Protein AF-A0A532UQ87-F1 (afdb_monomer_lite)

Foldseek 3Di:
DPDDADPVNQVVFDFPDWDDDDQKIWTWTDDVQFIKIKIKGWDQDPVVRDIDIDIDIDTDGDPPPPPPDPPPDDDDDDDPDDPDDDDDDD

Structure (mmCIF, N/CA/C/O backbone):
data_AF-A0A532UQ87-F1
#
_entry.id   AF-A0A532UQ87-F1
#
loop_
_atom_site.group_PDB
_atom_site.id
_atom_site.type_symbol
_atom_site.label_atom_id
_atom_site.label_alt_id
_atom_site.label_comp_id
_atom_site.label_asym_id
_atom_site.label_entity_id
_atom_site.label_seq_id
_atom_site.pdbx_PDB_ins_code
_atom_site.Cartn_x
_atom_site.Cartn_y
_atom_site.Cartn_z
_atom_site.occupancy
_atom_site.B_iso_or_equiv
_atom_site.auth_seq_id
_atom_site.auth_comp_id
_atom_site.auth_asym_id
_atom_site.auth_atom_id
_atom_site.pdbx_PDB_model_num
ATOM 1 N N . MET A 1 1 ? -17.198 3.959 19.876 1.00 46.41 1 MET A N 1
ATOM 2 C CA . MET A 1 1 ? -16.128 4.974 19.889 1.00 46.41 1 MET A CA 1
ATOM 3 C C . MET A 1 1 ? -15.238 4.664 18.701 1.00 46.41 1 MET A C 1
ATOM 5 O O . MET A 1 1 ? -14.861 3.506 18.569 1.00 46.41 1 MET A O 1
ATOM 9 N N . ALA A 1 2 ? -15.025 5.609 17.786 1.00 55.12 2 ALA A N 1
ATOM 10 C CA . ALA A 1 2 ? -14.036 5.427 16.727 1.00 55.12 2 ALA A CA 1
ATOM 11 C C . ALA A 1 2 ? -12.661 5.630 17.369 1.00 55.12 2 ALA A C 1
ATOM 13 O O . ALA A 1 2 ? -12.441 6.662 17.996 1.00 55.12 2 ALA A O 1
ATOM 14 N N . THR A 1 3 ? -11.794 4.625 17.308 1.00 65.50 3 THR A N 1
ATOM 15 C CA . THR A 1 3 ? -10.419 4.762 17.791 1.00 65.50 3 THR A CA 1
ATOM 16 C C . THR A 1 3 ? -9.663 5.588 16.761 1.00 65.50 3 THR A C 1
ATOM 18 O O . THR A 1 3 ? -9.435 5.114 15.649 1.00 65.50 3 THR A O 1
ATOM 21 N N . GLU A 1 4 ? -9.351 6.836 17.093 1.00 77.81 4 GLU A N 1
ATOM 22 C CA . GLU A 1 4 ? -8.476 7.667 16.269 1.00 77.81 4 GLU A CA 1
ATOM 23 C C . GLU A 1 4 ? -7.047 7.125 16.377 1.00 77.81 4 GLU A C 1
ATOM 25 O O . GLU A 1 4 ? -6.577 6.839 17.476 1.00 77.81 4 GLU A O 1
ATOM 30 N N . ILE A 1 5 ? -6.391 6.931 15.233 1.00 82.62 5 ILE A N 1
ATOM 31 C CA . ILE A 1 5 ? -4.996 6.487 15.146 1.00 82.62 5 ILE A CA 1
ATOM 32 C C . ILE A 1 5 ? -4.171 7.726 14.816 1.00 82.62 5 ILE A C 1
ATOM 34 O O . ILE A 1 5 ? -4.495 8.445 13.867 1.00 82.62 5 ILE A O 1
ATOM 38 N N . THR A 1 6 ? -3.122 7.987 15.587 1.00 87.31 6 THR A N 1
ATOM 39 C CA . THR A 1 6 ? -2.203 9.093 15.304 1.00 87.31 6 THR A CA 1
ATOM 40 C C . THR A 1 6 ? -1.307 8.777 14.106 1.00 87.31 6 THR A C 1
ATOM 42 O O . THR A 1 6 ? -1.078 7.620 13.757 1.00 87.31 6 THR A O 1
ATOM 45 N N . GLU A 1 7 ? -0.751 9.810 13.470 1.00 84.44 7 GLU A N 1
ATOM 46 C CA . GLU A 1 7 ? 0.203 9.622 12.367 1.00 84.44 7 GLU A CA 1
ATOM 47 C C . GLU A 1 7 ? 1.434 8.815 12.800 1.00 84.44 7 GLU A C 1
ATOM 49 O O . GLU A 1 7 ? 1.939 8.000 12.033 1.00 84.44 7 GLU A O 1
ATOM 54 N N . GLN A 1 8 ? 1.898 9.012 14.037 1.00 86.06 8 GLN A N 1
ATOM 55 C CA . GLN A 1 8 ? 3.039 8.280 14.577 1.00 86.06 8 GLN A CA 1
ATOM 56 C C . GLN A 1 8 ? 2.714 6.799 14.770 1.00 86.06 8 GLN A C 1
ATOM 58 O O . GLN A 1 8 ? 3.463 5.955 14.285 1.00 86.06 8 GLN A O 1
ATOM 63 N N . GLU A 1 9 ? 1.574 6.483 15.390 1.00 86.81 9 GLU A N 1
ATOM 64 C CA . GLU A 1 9 ? 1.127 5.094 15.531 1.00 86.81 9 GLU A CA 1
ATOM 65 C C . GLU A 1 9 ? 0.994 4.431 14.165 1.00 86.81 9 GLU A C 1
ATOM 67 O O . GLU A 1 9 ? 1.462 3.312 13.985 1.00 86.81 9 GLU A O 1
ATOM 72 N N . LEU A 1 10 ? 0.429 5.142 13.182 1.00 84.62 10 LEU A N 1
ATOM 73 C CA . LEU A 1 10 ? 0.290 4.658 11.815 1.00 84.62 10 LEU A CA 1
ATOM 74 C C . LEU A 1 10 ? 1.644 4.334 11.167 1.00 84.62 10 LEU A C 1
ATOM 76 O O . LEU A 1 10 ? 1.751 3.337 10.462 1.00 84.62 10 LEU A O 1
ATOM 80 N N . LEU A 1 11 ? 2.684 5.135 11.400 1.00 84.81 11 LEU A N 1
ATOM 81 C CA . LEU A 1 11 ? 4.034 4.873 10.884 1.00 84.81 11 LEU A CA 1
ATOM 82 C C . LEU A 1 11 ? 4.709 3.672 11.559 1.00 84.81 11 LEU A C 1
ATOM 84 O O . LEU A 1 11 ? 5.521 2.998 10.927 1.00 84.81 11 LEU A O 1
ATOM 88 N N . GLU A 1 12 ? 4.374 3.401 12.818 1.00 87.75 12 GLU A N 1
ATOM 89 C CA . GLU A 1 12 ? 4.892 2.265 13.588 1.00 87.75 12 GLU A CA 1
ATOM 90 C C . GLU A 1 12 ? 4.131 0.958 13.303 1.00 87.75 12 GLU A C 1
ATOM 92 O O . GLU A 1 12 ? 4.615 -0.127 13.636 1.00 87.75 12 GLU A O 1
ATOM 97 N N . MET A 1 13 ? 2.957 1.027 12.660 1.00 86.69 13 MET A N 1
ATOM 98 C CA . MET A 1 13 ? 2.180 -0.161 12.307 1.00 86.69 13 MET A CA 1
ATOM 99 C C . MET A 1 13 ? 2.875 -1.004 11.235 1.00 86.69 13 MET A C 1
ATOM 101 O O . MET A 1 13 ? 3.296 -0.504 10.190 1.00 86.69 13 MET A O 1
ATOM 105 N N . GLU A 1 14 ? 2.886 -2.320 11.452 1.00 87.06 14 GLU A N 1
ATOM 106 C CA . GLU A 1 14 ? 3.471 -3.288 10.527 1.00 87.06 14 GLU A CA 1
ATOM 107 C C . GLU A 1 14 ? 2.851 -3.193 9.121 1.00 87.06 14 GLU A C 1
ATOM 109 O O . GLU A 1 14 ? 1.627 -3.240 8.931 1.00 87.06 14 GLU A O 1
ATOM 114 N N . LEU A 1 15 ? 3.721 -3.094 8.114 1.00 88.62 15 LEU A N 1
ATOM 115 C CA . LEU A 1 15 ? 3.334 -3.268 6.721 1.00 88.62 15 LEU A CA 1
ATOM 116 C C . LEU A 1 15 ? 3.055 -4.745 6.470 1.00 88.62 15 LEU A C 1
ATOM 118 O O . LEU A 1 15 ? 3.944 -5.585 6.541 1.00 88.62 15 LEU A O 1
ATOM 122 N N . HIS A 1 16 ? 1.811 -5.049 6.128 1.00 90.94 16 HIS A N 1
ATOM 123 C CA . HIS A 1 16 ? 1.394 -6.413 5.842 1.00 90.94 16 HIS A CA 1
ATOM 124 C C . HIS A 1 16 ? 1.919 -6.906 4.494 1.00 90.94 16 HIS A C 1
ATOM 126 O O . HIS A 1 16 ? 2.255 -8.076 4.336 1.00 90.94 16 HIS A O 1
ATOM 132 N N . ALA A 1 17 ? 1.961 -6.013 3.507 1.00 89.81 17 ALA A N 1
ATOM 133 C CA . ALA A 1 17 ? 2.521 -6.313 2.204 1.00 89.81 17 ALA A CA 1
ATOM 134 C C . ALA A 1 17 ? 3.114 -5.055 1.580 1.00 89.81 17 ALA A C 1
ATOM 136 O O . ALA A 1 17 ? 2.569 -3.957 1.700 1.00 89.81 17 ALA A O 1
ATOM 137 N N . GLU A 1 18 ? 4.204 -5.242 0.853 1.00 92.56 18 GLU A N 1
ATOM 138 C CA . GLU A 1 18 ? 4.831 -4.217 0.041 1.00 92.56 18 GLU A CA 1
ATOM 139 C C . GLU A 1 18 ? 5.164 -4.825 -1.320 1.00 92.56 18 GLU A C 1
ATOM 141 O O . GLU A 1 18 ? 5.754 -5.900 -1.405 1.00 92.56 18 GLU A O 1
ATOM 146 N N . MET A 1 19 ? 4.750 -4.153 -2.390 1.00 91.62 19 MET A N 1
ATOM 147 C CA . MET A 1 19 ? 5.028 -4.568 -3.759 1.00 91.62 19 MET A CA 1
ATOM 148 C C . MET A 1 19 ? 5.494 -3.365 -4.564 1.00 91.62 19 MET A C 1
ATOM 150 O O . MET A 1 19 ? 4.826 -2.332 -4.598 1.00 91.62 19 MET A O 1
ATOM 154 N N . GLU A 1 20 ? 6.614 -3.511 -5.258 1.00 92.06 20 GLU A N 1
ATOM 155 C CA . GLU A 1 20 ? 7.139 -2.490 -6.155 1.00 92.06 20 GLU A CA 1
ATOM 156 C C . GLU A 1 20 ? 7.149 -3.007 -7.594 1.00 92.06 20 GLU A C 1
ATOM 158 O O . GLU A 1 20 ? 7.695 -4.065 -7.895 1.00 92.06 20 GLU A O 1
ATOM 163 N N . VAL A 1 21 ? 6.514 -2.256 -8.494 1.00 88.31 21 VAL A N 1
ATOM 164 C CA . VAL A 1 21 ? 6.474 -2.532 -9.932 1.00 88.31 21 VAL A CA 1
ATOM 165 C C . VAL A 1 21 ? 6.725 -1.227 -10.668 1.00 88.31 21 VAL A C 1
ATOM 167 O O . VAL A 1 21 ? 5.854 -0.365 -10.687 1.00 88.31 21 VAL A O 1
ATOM 170 N N . PHE A 1 22 ? 7.899 -1.097 -11.288 1.00 84.19 22 PHE A N 1
ATOM 171 C CA . PHE A 1 22 ? 8.304 0.022 -12.152 1.00 84.19 22 PHE A CA 1
ATOM 172 C C . PHE A 1 22 ? 7.820 1.407 -11.689 1.00 84.19 22 PHE A C 1
ATOM 174 O O . PHE A 1 22 ? 6.730 1.864 -12.046 1.00 84.19 22 PHE A O 1
ATOM 181 N N . ASN A 1 23 ? 8.647 2.098 -10.903 1.00 87.31 23 ASN A N 1
ATOM 182 C CA . ASN A 1 23 ? 8.350 3.417 -10.338 1.00 87.31 23 ASN A CA 1
ATOM 183 C C . ASN A 1 23 ? 7.025 3.503 -9.546 1.00 87.31 23 ASN A C 1
ATOM 185 O O . ASN A 1 23 ? 6.588 4.599 -9.195 1.00 87.31 23 ASN A O 1
ATOM 189 N N . ARG A 1 24 ? 6.348 2.385 -9.266 1.00 90.00 24 ARG A N 1
ATOM 190 C CA . ARG A 1 24 ? 5.123 2.331 -8.467 1.00 90.00 24 ARG A CA 1
ATOM 191 C C . ARG A 1 24 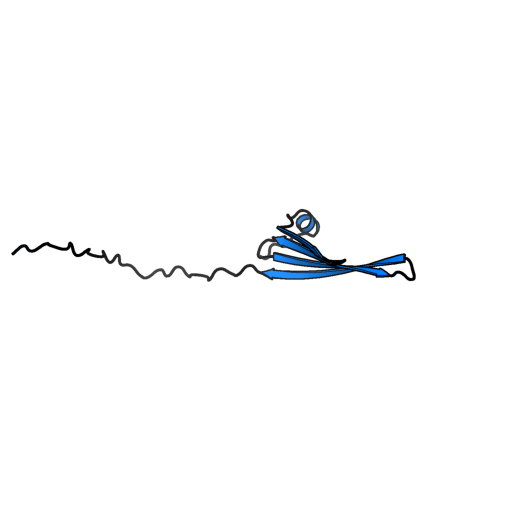? 5.352 1.399 -7.297 1.00 90.00 24 ARG A C 1
ATOM 193 O O . ARG A 1 24 ? 5.734 0.252 -7.489 1.00 90.00 24 ARG A O 1
ATOM 200 N N . LYS A 1 25 ? 5.053 1.885 -6.102 1.00 93.38 25 LYS A N 1
ATOM 201 C CA . LYS A 1 25 ? 5.139 1.146 -4.851 1.00 93.38 25 LYS A CA 1
ATOM 202 C C . LYS A 1 25 ? 3.752 1.082 -4.219 1.00 93.38 25 LYS A C 1
ATOM 204 O O . LYS A 1 25 ? 3.140 2.117 -3.957 1.00 93.38 25 LYS A O 1
ATOM 209 N N . THR A 1 26 ? 3.250 -0.125 -4.005 1.00 93.38 26 THR A N 1
ATOM 210 C CA . THR A 1 26 ? 2.000 -0.403 -3.299 1.00 93.38 26 THR A CA 1
ATOM 211 C C . THR A 1 26 ? 2.329 -0.950 -1.919 1.00 93.38 26 THR A C 1
ATOM 213 O O . THR A 1 26 ? 3.114 -1.886 -1.803 1.00 93.38 26 THR A O 1
ATOM 216 N N . MET A 1 27 ? 1.738 -0.370 -0.880 1.00 94.12 27 MET A N 1
ATOM 217 C CA . MET A 1 27 ? 1.927 -0.790 0.509 1.00 94.12 27 MET A CA 1
ATOM 218 C C . MET A 1 27 ? 0.557 -1.059 1.125 1.00 94.12 27 MET A C 1
ATOM 220 O O . MET A 1 27 ? -0.380 -0.288 0.918 1.00 94.12 27 MET A O 1
ATOM 224 N N . VAL A 1 28 ? 0.436 -2.157 1.858 1.00 93.31 28 VAL A N 1
ATOM 225 C CA . VAL A 1 28 ? -0.784 -2.557 2.558 1.00 93.31 28 VAL A CA 1
ATOM 226 C C . VAL A 1 28 ? -0.489 -2.536 4.042 1.00 93.31 28 VAL A C 1
ATOM 228 O O . VAL A 1 28 ? 0.413 -3.232 4.505 1.00 93.31 28 VAL A O 1
ATOM 231 N N . 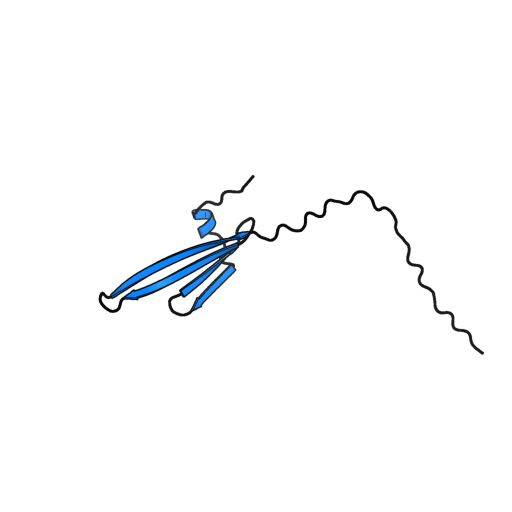GLN A 1 29 ? -1.258 -1.754 4.785 1.00 91.75 29 GLN A N 1
ATOM 232 C CA . GLN A 1 29 ? -1.102 -1.609 6.223 1.00 91.75 29 GLN A CA 1
ATOM 233 C C . GLN A 1 29 ? -2.365 -2.086 6.927 1.00 91.75 29 GLN A C 1
ATOM 235 O O . GLN A 1 29 ? -3.481 -1.725 6.543 1.00 91.75 29 GLN A O 1
ATOM 240 N N . ARG A 1 30 ? -2.194 -2.934 7.942 1.00 90.12 30 ARG A N 1
ATOM 241 C CA . ARG A 1 30 ? -3.310 -3.400 8.762 1.00 90.12 30 ARG A CA 1
ATOM 242 C C . ARG A 1 30 ? -3.584 -2.366 9.842 1.00 90.12 30 ARG A C 1
ATOM 244 O O . ARG A 1 30 ? -2.676 -2.035 10.589 1.00 90.12 30 ARG A O 1
ATOM 251 N N . VAL A 1 31 ? -4.827 -1.907 9.953 1.00 89.00 31 VAL A N 1
ATOM 252 C CA . VAL A 1 31 ? -5.249 -0.941 10.977 1.00 89.00 31 VAL A CA 1
ATOM 253 C C . VAL A 1 31 ? -6.457 -1.475 11.754 1.00 89.00 31 VAL A C 1
ATOM 255 O O . VAL A 1 31 ? -7.185 -2.337 11.248 1.00 89.00 31 VAL A O 1
ATOM 258 N N . PRO A 1 32 ? -6.719 -1.005 12.985 1.00 86.75 32 PRO A N 1
ATOM 259 C CA . PRO A 1 32 ? -7.985 -1.265 13.655 1.00 86.75 32 PRO A CA 1
ATOM 260 C C . PRO A 1 32 ? -9.182 -0.994 12.734 1.00 86.75 32 PRO A C 1
ATOM 262 O O . PRO A 1 32 ? -9.321 0.079 12.155 1.00 86.75 32 PRO A O 1
ATOM 265 N N . GLY A 1 33 ? -10.048 -1.995 12.579 1.00 87.12 33 GLY A N 1
ATOM 266 C CA . GLY A 1 33 ? -11.256 -1.883 11.761 1.00 87.12 33 GLY A CA 1
ATOM 267 C C . GLY A 1 33 ? -11.065 -2.077 10.254 1.00 87.12 33 GLY A C 1
ATOM 268 O O . GLY A 1 33 ? -12.066 -2.048 9.541 1.00 87.12 33 GLY A O 1
ATOM 269 N N . GLY A 1 34 ? -9.852 -2.326 9.747 1.00 91.00 34 GLY A N 1
ATOM 270 C CA . GLY A 1 34 ? -9.665 -2.585 8.319 1.00 91.00 34 GLY A CA 1
ATOM 271 C C . GLY A 1 34 ? -8.226 -2.555 7.817 1.00 91.00 34 GLY A C 1
ATOM 272 O O . GLY A 1 34 ? -7.287 -2.990 8.482 1.00 91.00 34 GLY A O 1
ATOM 273 N N . TRP A 1 35 ? -8.079 -2.065 6.592 1.00 92.31 35 TRP A N 1
ATOM 274 C CA . TRP A 1 35 ? -6.833 -2.038 5.839 1.00 92.31 35 TRP A CA 1
ATOM 275 C C . TRP A 1 35 ? -6.662 -0.689 5.161 1.00 92.31 35 TRP A C 1
ATOM 277 O O . TRP A 1 35 ? -7.636 -0.111 4.677 1.00 92.31 35 TRP A O 1
ATOM 287 N N . ILE A 1 36 ? -5.426 -0.211 5.070 1.00 92.88 36 ILE A N 1
ATOM 288 C CA . ILE A 1 36 ? -5.087 0.940 4.241 1.00 92.88 36 ILE A CA 1
ATOM 289 C C . ILE A 1 36 ? -4.199 0.480 3.093 1.00 92.88 36 ILE A C 1
ATOM 291 O O . ILE A 1 36 ? -3.176 -0.174 3.297 1.00 92.88 36 ILE A O 1
ATOM 295 N N . TYR A 1 37 ? -4.606 0.838 1.880 1.00 93.19 37 TYR A N 1
ATOM 296 C CA . TYR A 1 37 ? -3.857 0.600 0.656 1.00 93.19 37 TYR A CA 1
ATOM 297 C C . TYR A 1 37 ? -3.233 1.909 0.199 1.00 93.19 37 TYR A C 1
ATOM 299 O O . TYR A 1 37 ? -3.933 2.830 -0.224 1.00 93.19 37 TYR A O 1
ATOM 307 N N . TRP A 1 38 ? -1.910 1.973 0.256 1.00 93.50 38 TRP A N 1
ATOM 308 C CA . TRP A 1 38 ? -1.120 3.098 -0.215 1.00 93.50 38 TRP A CA 1
ATOM 309 C C . TRP A 1 38 ? -0.547 2.802 -1.592 1.00 93.50 38 TRP A C 1
ATOM 311 O O . TRP A 1 38 ? -0.003 1.726 -1.837 1.00 93.50 38 TRP A O 1
ATOM 321 N N . ARG A 1 39 ? -0.604 3.784 -2.487 1.00 93.44 39 ARG A N 1
ATOM 322 C CA . ARG A 1 39 ? 0.073 3.748 -3.781 1.00 93.44 39 ARG A CA 1
ATOM 323 C C . ARG A 1 39 ? 0.954 4.975 -3.929 1.00 93.44 39 ARG A C 1
AT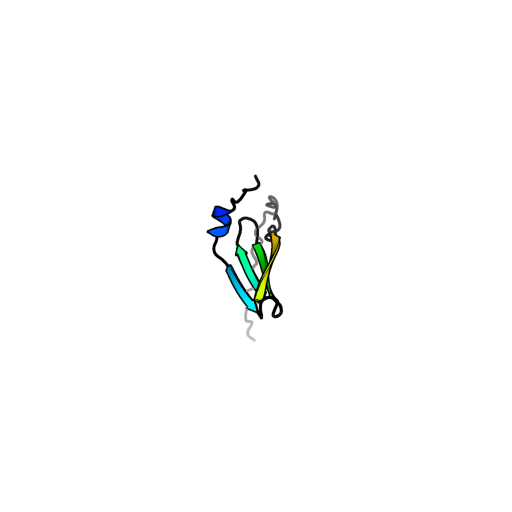OM 325 O O . ARG A 1 39 ? 0.454 6.088 -4.066 1.00 93.44 39 ARG A O 1
ATOM 332 N N . ARG A 1 40 ? 2.263 4.754 -3.965 1.00 92.44 40 ARG A N 1
ATOM 3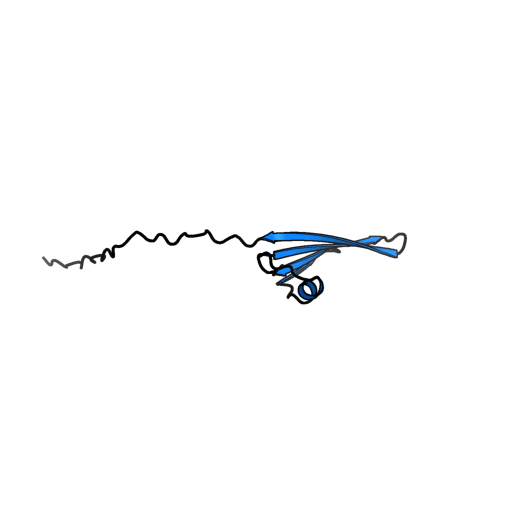33 C CA . ARG A 1 40 ? 3.274 5.751 -4.309 1.00 92.44 40 ARG A CA 1
ATOM 334 C C . ARG A 1 40 ? 3.670 5.574 -5.771 1.00 92.44 40 ARG A C 1
ATOM 336 O O . ARG A 1 40 ? 4.000 4.471 -6.189 1.00 92.44 40 ARG A O 1
ATOM 343 N N . THR A 1 41 ? 3.641 6.646 -6.551 1.00 93.12 41 THR A N 1
ATOM 344 C CA . THR A 1 41 ? 4.149 6.667 -7.930 1.00 93.12 41 THR A CA 1
ATOM 345 C C . THR A 1 41 ? 5.255 7.702 -8.026 1.00 93.12 41 THR A C 1
ATOM 347 O O . THR A 1 41 ? 5.032 8.868 -7.712 1.00 93.12 41 THR A O 1
ATOM 350 N N . SER A 1 42 ? 6.433 7.274 -8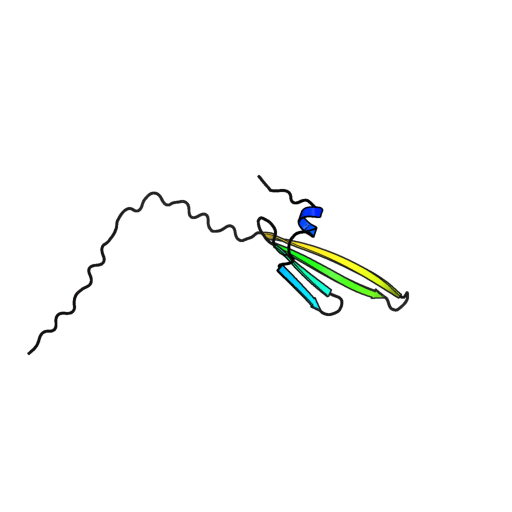.455 1.00 91.44 42 SER A N 1
ATOM 351 C CA . SER A 1 42 ? 7.571 8.131 -8.759 1.00 91.44 42 SER A CA 1
ATOM 352 C C . SER A 1 42 ? 7.597 8.405 -10.264 1.00 91.44 42 SER A C 1
ATOM 354 O O . SER A 1 42 ? 7.312 7.529 -11.073 1.00 91.44 42 SER A O 1
ATOM 356 N N . THR A 1 43 ? 7.918 9.623 -10.673 1.00 88.62 43 THR A N 1
ATOM 357 C CA . THR A 1 43 ? 8.156 9.969 -12.078 1.00 88.62 43 THR A CA 1
ATOM 358 C C . THR A 1 43 ? 9.498 10.664 -12.155 1.00 88.62 43 THR A C 1
ATOM 360 O O . THR A 1 43 ? 9.704 11.676 -11.487 1.00 88.62 43 THR A O 1
ATOM 363 N N . VAL A 1 44 ? 10.412 10.102 -12.942 1.00 85.69 44 VAL A N 1
ATOM 364 C CA . VAL A 1 44 ? 11.709 10.719 -13.222 1.00 85.69 44 VAL A CA 1
ATOM 365 C C . VAL A 1 44 ? 11.539 11.591 -14.455 1.00 85.69 44 VAL A C 1
ATOM 367 O O . VAL A 1 44 ? 11.202 11.095 -15.530 1.00 85.69 44 VAL A O 1
ATOM 370 N N . ASN A 1 45 ? 11.750 12.890 -14.300 1.00 82.06 45 ASN A N 1
ATOM 371 C CA . ASN A 1 45 ? 11.786 13.811 -15.416 1.00 82.06 45 ASN A CA 1
ATOM 372 C C . ASN A 1 45 ? 13.231 13.920 -15.918 1.00 82.06 45 ASN A C 1
ATOM 374 O O . ASN A 1 45 ? 14.093 14.526 -15.283 1.00 82.06 45 ASN A O 1
ATOM 378 N N . ALA A 1 46 ? 13.492 13.305 -17.073 1.00 80.88 46 ALA A N 1
ATOM 379 C CA . ALA A 1 46 ? 14.822 13.264 -17.676 1.00 80.88 46 ALA A CA 1
ATOM 380 C C . ALA A 1 46 ? 15.333 14.650 -18.114 1.00 80.88 46 ALA A C 1
ATOM 382 O O . ALA A 1 46 ? 16.539 14.850 -18.209 1.00 80.88 46 ALA A O 1
ATOM 383 N N . ASN A 1 47 ? 14.439 15.620 -18.341 1.00 84.88 47 ASN A N 1
ATOM 384 C CA . ASN A 1 47 ? 14.808 16.925 -18.897 1.00 84.88 47 ASN A CA 1
ATOM 385 C C . ASN A 1 47 ? 15.403 17.883 -17.857 1.00 84.88 47 ASN A C 1
ATOM 387 O O . ASN A 1 47 ? 16.114 18.815 -18.216 1.00 84.88 47 ASN A O 1
ATOM 391 N N . ASN A 1 48 ? 15.103 17.684 -16.574 1.00 86.44 48 ASN A N 1
ATOM 392 C CA . ASN A 1 48 ? 15.566 18.542 -15.479 1.00 86.44 48 ASN A CA 1
ATOM 393 C C . ASN A 1 48 ? 16.127 17.744 -14.291 1.00 86.44 48 ASN A C 1
ATOM 395 O O . ASN A 1 48 ? 16.328 18.312 -13.219 1.00 86.44 48 ASN A O 1
ATOM 399 N N . ASN A 1 49 ? 16.360 16.439 -14.478 1.00 83.38 49 ASN A N 1
ATOM 400 C CA . ASN A 1 49 ? 16.851 15.514 -13.459 1.00 83.38 49 ASN A CA 1
ATOM 401 C C . ASN A 1 49 ? 16.039 15.562 -12.146 1.00 83.38 49 ASN A C 1
ATOM 403 O O . ASN A 1 49 ? 16.593 15.395 -11.059 1.00 83.38 49 ASN A O 1
ATOM 407 N N . SER A 1 50 ? 14.730 15.836 -12.230 1.00 84.81 50 SER A N 1
ATOM 408 C CA . SER A 1 50 ? 13.854 15.918 -11.061 1.00 84.81 50 SER A CA 1
ATOM 409 C C . SER A 1 50 ? 13.031 14.644 -10.881 1.00 84.81 50 SER A C 1
ATOM 411 O O . SER A 1 50 ? 12.668 13.964 -11.842 1.00 84.81 50 SER A O 1
ATOM 413 N N . ILE A 1 51 ? 12.726 14.311 -9.625 1.00 85.94 51 ILE A N 1
ATOM 414 C CA . ILE A 1 51 ? 11.864 13.182 -9.269 1.00 85.94 51 ILE A CA 1
ATOM 415 C C . ILE A 1 51 ? 10.599 13.743 -8.626 1.00 85.94 51 ILE A C 1
ATOM 417 O O . ILE A 1 51 ? 10.660 14.404 -7.591 1.00 85.94 51 ILE A O 1
ATOM 421 N N . SER A 1 52 ? 9.443 13.466 -9.222 1.00 85.38 52 SER A N 1
ATOM 422 C CA . SER A 1 52 ? 8.138 13.770 -8.630 1.00 85.38 52 SER A CA 1
ATOM 423 C C . SER A 1 52 ? 7.555 12.512 -7.996 1.00 85.38 52 SER A C 1
ATOM 425 O O . SER A 1 52 ? 7.580 11.448 -8.609 1.00 85.38 52 SER A O 1
ATOM 427 N N . CYS A 1 53 ? 7.025 12.621 -6.778 1.00 86.50 53 CYS A N 1
ATOM 428 C CA . CYS A 1 53 ? 6.342 11.527 -6.088 1.00 86.50 53 CYS A CA 1
ATOM 429 C C . CYS A 1 53 ? 4.877 11.903 -5.843 1.00 86.50 53 CYS A C 1
ATOM 431 O O . CYS A 1 53 ? 4.596 12.980 -5.325 1.00 86.50 53 CYS A O 1
ATOM 433 N N . SER A 1 54 ? 3.952 11.003 -6.164 1.00 87.94 54 SER A N 1
ATOM 434 C CA . SER A 1 54 ? 2.529 11.123 -5.828 1.00 87.94 54 SER A CA 1
ATOM 435 C C . SER A 1 54 ? 2.121 9.970 -4.920 1.00 87.94 54 SER A C 1
ATOM 437 O O . SER A 1 54 ? 2.484 8.826 -5.196 1.00 87.94 54 SER A O 1
ATOM 439 N N . LEU A 1 55 ? 1.370 10.258 -3.856 1.00 90.69 55 LEU A N 1
ATOM 440 C CA . LEU A 1 55 ? 0.865 9.269 -2.905 1.00 90.69 55 LEU A CA 1
ATOM 441 C C . LEU A 1 55 ? -0.665 9.336 -2.863 1.00 90.69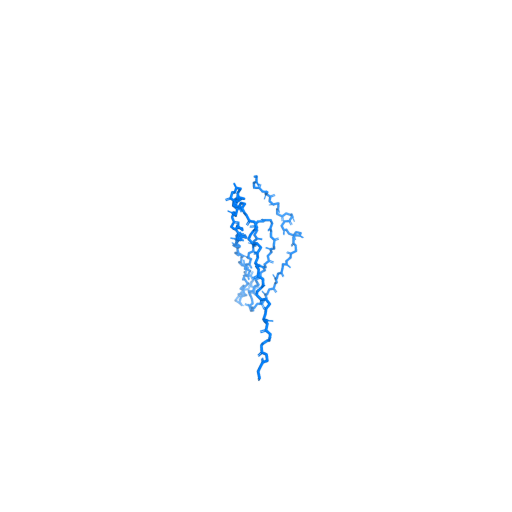 55 LEU A C 1
ATOM 443 O O . LEU A 1 55 ? -1.231 10.416 -2.729 1.00 90.69 55 LEU A O 1
ATOM 447 N N . ALA A 1 56 ? -1.321 8.185 -2.971 1.00 90.69 56 ALA A N 1
ATOM 448 C CA . ALA A 1 56 ? -2.758 8.038 -2.764 1.00 90.69 56 ALA A CA 1
ATOM 449 C C . ALA A 1 56 ? -3.019 6.914 -1.755 1.00 90.69 56 ALA A C 1
ATOM 451 O O . ALA A 1 56 ? -2.329 5.893 -1.788 1.00 90.69 56 ALA A O 1
ATOM 452 N N . GLY A 1 57 ? -4.004 7.105 -0.879 1.00 90.56 57 GLY A N 1
ATOM 453 C CA . GLY A 1 57 ? -4.409 6.137 0.139 1.00 90.56 57 GLY A CA 1
ATOM 454 C C . GLY A 1 57 ? -5.900 5.841 0.069 1.00 90.56 57 GLY A C 1
ATOM 455 O O . GLY A 1 57 ? -6.697 6.753 -0.142 1.00 90.56 57 GLY A O 1
ATOM 456 N N . VAL A 1 58 ? -6.278 4.576 0.249 1.00 92.38 58 VAL A N 1
ATOM 457 C CA . VAL A 1 58 ? -7.680 4.149 0.372 1.00 92.38 58 VAL A CA 1
ATOM 458 C C . VAL A 1 58 ? -7.832 3.278 1.612 1.00 92.38 58 VAL A C 1
ATOM 460 O O . VAL A 1 58 ? -7.092 2.308 1.778 1.00 92.38 58 VAL A O 1
ATOM 463 N N . PHE A 1 59 ? -8.811 3.605 2.456 1.00 91.25 59 PHE A N 1
ATOM 464 C CA . PHE A 1 59 ? -9.218 2.764 3.578 1.00 91.25 59 PHE A CA 1
ATOM 465 C C . PHE A 1 59 ? -10.294 1.769 3.135 1.00 91.25 59 PHE A C 1
ATOM 467 O O . PHE A 1 59 ? -11.305 2.148 2.543 1.00 91.25 59 PHE A O 1
ATOM 474 N N . VAL A 1 60 ? -10.076 0.495 3.446 1.00 91.94 60 VAL A N 1
ATOM 475 C CA . VAL A 1 60 ? -11.011 -0.603 3.208 1.00 91.94 60 VAL A CA 1
ATOM 476 C C . VAL A 1 60 ? -11.407 -1.177 4.568 1.00 91.94 60 VAL A C 1
ATOM 478 O O . VAL A 1 60 ? -10.564 -1.790 5.230 1.00 91.94 60 VAL A O 1
ATOM 481 N N . PRO A 1 61 ? -12.662 -0.997 5.017 1.00 89.62 61 PRO A N 1
ATOM 482 C CA . PRO A 1 61 ? -13.104 -1.558 6.283 1.00 89.62 61 PRO A CA 1
ATOM 483 C C . PRO A 1 61 ? -13.066 -3.086 6.224 1.00 89.62 61 PRO A C 1
ATOM 485 O O . PRO A 1 61 ? -13.377 -3.696 5.198 1.00 89.62 61 PRO A O 1
ATOM 488 N N . ALA A 1 62 ? -12.709 -3.718 7.340 1.00 86.62 62 ALA A N 1
ATOM 489 C CA . ALA A 1 62 ? -12.900 -5.149 7.492 1.00 86.62 62 ALA A CA 1
ATOM 490 C C . ALA A 1 62 ? -14.398 -5.457 7.326 1.00 86.62 62 ALA A C 1
ATOM 492 O O . ALA A 1 62 ? -15.230 -4.666 7.789 1.00 86.62 62 ALA A O 1
ATOM 493 N N . PRO A 1 63 ? -14.767 -6.576 6.678 1.00 82.56 63 PRO A N 1
ATOM 494 C CA . PRO A 1 63 ? -16.161 -6.981 6.625 1.00 82.56 63 PRO A CA 1
ATOM 495 C C . PRO A 1 63 ? -16.676 -7.037 8.061 1.00 82.56 63 PRO A C 1
ATOM 497 O O . PRO A 1 63 ? -16.122 -7.754 8.898 1.00 82.56 63 PRO A O 1
ATOM 500 N N . GLN A 1 64 ? -17.697 -6.233 8.364 1.00 70.44 64 GLN A N 1
ATOM 501 C CA . GLN A 1 64 ? -18.414 -6.360 9.621 1.00 70.44 64 GLN A CA 1
ATOM 502 C C . GLN A 1 64 ? -18.970 -7.774 9.603 1.00 70.44 64 GLN A C 1
ATOM 504 O O . GLN A 1 64 ? -19.836 -8.079 8.782 1.00 70.44 64 GLN A O 1
ATOM 509 N N . GLY A 1 65 ? -18.389 -8.663 10.414 1.00 57.22 65 GLY A N 1
ATOM 510 C CA . GLY A 1 65 ? -18.906 -10.012 10.560 1.00 57.22 65 GLY A CA 1
ATOM 511 C C . GLY A 1 65 ? -20.403 -9.883 10.768 1.00 57.22 65 GLY A C 1
ATOM 512 O O . GLY A 1 65 ? -20.826 -9.069 11.593 1.00 57.22 65 GLY A O 1
ATOM 513 N N . SER A 1 66 ? -21.180 -10.594 9.948 1.00 49.16 66 SER A N 1
ATOM 514 C CA . SER A 1 66 ? -22.625 -10.685 10.074 1.00 49.16 66 SER A CA 1
ATOM 515 C C . SER A 1 66 ? -22.949 -10.705 11.552 1.00 49.16 66 SER A C 1
ATOM 517 O O . SER A 1 66 ? -22.510 -11.607 12.267 1.00 49.16 66 SER A O 1
ATOM 519 N N . GLN A 1 67 ? -23.636 -9.671 12.023 1.00 46.00 67 GLN A N 1
ATOM 520 C CA . GLN A 1 67 ? -24.136 -9.630 13.377 1.00 46.00 67 GLN A CA 1
ATOM 521 C C . GLN A 1 67 ? -25.174 -10.756 13.449 1.00 46.00 67 GLN A C 1
ATOM 523 O O . GLN A 1 67 ? -26.363 -10.544 13.217 1.00 46.00 67 GLN A O 1
ATOM 528 N N . GLN A 1 68 ? -24.727 -11.992 13.693 1.00 47.84 68 GLN A N 1
ATOM 529 C CA . GLN A 1 68 ? -25.579 -13.022 14.245 1.00 47.84 68 GLN A CA 1
ATOM 530 C C . GLN A 1 68 ? -26.017 -12.433 15.576 1.00 47.84 68 GLN A C 1
ATOM 532 O O . GLN A 1 68 ? -25.298 -12.477 16.572 1.00 47.84 68 GLN A O 1
ATOM 537 N N . LYS A 1 69 ? -27.203 -11.814 15.576 1.00 42.56 69 LYS A N 1
ATOM 538 C CA . LYS A 1 69 ? -28.001 -11.724 16.789 1.00 42.56 69 LYS A CA 1
ATOM 539 C C . LYS A 1 69 ? -27.922 -13.105 17.441 1.00 42.56 69 LYS A C 1
ATOM 541 O O . LYS A 1 69 ? -28.148 -14.091 16.730 1.00 42.56 69 LYS A O 1
ATOM 546 N N . PRO A 1 70 ? -27.624 -13.208 18.743 1.00 41.31 70 PRO A N 1
ATOM 547 C CA . PRO A 1 70 ? -27.903 -14.437 19.457 1.00 41.31 70 PRO A CA 1
ATOM 548 C C . PRO A 1 70 ? -29.388 -14.719 19.224 1.00 41.31 70 PRO A C 1
ATOM 550 O O . PRO A 1 70 ? -30.245 -13.941 19.644 1.00 41.31 70 PRO A O 1
ATOM 553 N N . SER A 1 71 ? -29.711 -15.754 18.450 1.00 48.41 71 SER A N 1
ATOM 554 C CA . SER A 1 71 ? -31.085 -16.227 18.362 1.00 48.41 71 SER A CA 1
ATOM 555 C C . SER A 1 71 ? -31.342 -16.981 19.660 1.00 48.41 71 SER A C 1
ATOM 557 O O . SER A 1 71 ? -31.162 -18.191 19.756 1.00 48.41 71 SER A O 1
ATOM 559 N N . GLU A 1 72 ? -31.679 -16.227 20.701 1.00 50.41 72 GLU A N 1
ATOM 560 C CA . GLU A 1 72 ? -32.184 -16.726 21.975 1.00 50.41 72 GLU A CA 1
ATOM 561 C C . GLU A 1 72 ? -33.626 -17.218 21.770 1.00 50.41 72 GLU A C 1
ATOM 563 O O . GLU A 1 72 ? -34.575 -16.601 22.234 1.00 50.41 72 GLU A O 1
ATOM 568 N N . ASN A 1 73 ? -33.807 -18.254 20.941 1.00 50.06 73 ASN A N 1
ATOM 569 C CA . ASN A 1 73 ? -34.965 -19.157 20.943 1.00 50.06 73 ASN A CA 1
ATOM 570 C C . ASN A 1 73 ? -34.886 -20.172 19.792 1.00 50.06 73 ASN A C 1
ATOM 572 O O . ASN A 1 73 ? -35.510 -20.003 18.748 1.00 50.06 73 ASN A O 1
ATOM 576 N N . ALA A 1 74 ? -34.158 -21.267 20.001 1.00 43.94 74 ALA A N 1
ATOM 577 C CA . ALA A 1 74 ? -34.461 -22.548 19.358 1.00 43.94 74 ALA A CA 1
ATOM 578 C C . ALA A 1 74 ? -33.829 -23.693 20.160 1.00 43.94 74 ALA A C 1
ATOM 580 O O . ALA A 1 74 ? -32.908 -24.381 19.729 1.00 43.94 74 ALA A O 1
ATOM 581 N N . GLN A 1 75 ? -34.336 -23.894 21.374 1.00 45.84 75 GLN A N 1
ATOM 582 C CA . GLN A 1 75 ? -34.190 -25.158 22.084 1.00 45.84 75 GLN A CA 1
ATOM 583 C C . GLN A 1 75 ? -34.807 -26.289 21.242 1.00 45.84 75 GLN A C 1
ATOM 585 O O . GLN A 1 75 ? -36.022 -26.319 21.051 1.00 45.84 75 GLN A O 1
ATOM 590 N N . LYS A 1 76 ? -33.988 -27.251 20.803 1.00 43.78 76 LYS A N 1
ATOM 591 C CA . LYS A 1 76 ? -34.175 -28.690 21.084 1.00 43.78 76 LYS A CA 1
ATOM 592 C C . LYS A 1 76 ? -33.010 -29.511 20.513 1.00 43.78 76 LYS A C 1
ATOM 594 O O . LYS A 1 76 ? -32.699 -29.366 19.335 1.00 43.78 76 LYS A O 1
ATOM 599 N N . PRO A 1 77 ? -32.416 -30.431 21.292 1.00 44.00 77 PRO A N 1
ATOM 600 C CA . PRO A 1 77 ? -31.543 -31.452 20.740 1.00 44.00 77 PRO A CA 1
ATOM 601 C C . PRO A 1 77 ? -32.425 -32.525 20.087 1.00 44.00 77 PRO A C 1
ATOM 603 O O . PRO A 1 77 ? -33.146 -33.239 20.784 1.00 44.00 77 PRO A O 1
ATOM 606 N N . GLN A 1 78 ? -32.406 -32.646 18.758 1.00 43.81 78 GLN A N 1
ATOM 607 C CA . GLN A 1 78 ? -32.870 -33.878 18.122 1.00 43.81 78 GLN A CA 1
ATOM 608 C C . GLN A 1 78 ? -31.690 -34.832 17.977 1.00 43.81 78 GLN A C 1
ATOM 610 O O . GLN A 1 78 ? -30.836 -34.712 17.109 1.00 43.81 78 GLN A O 1
ATOM 615 N N . GLN A 1 79 ? -31.671 -35.757 18.927 1.00 48.50 79 GLN A N 1
ATOM 616 C CA . GLN A 1 79 ? -30.943 -37.010 18.943 1.00 48.50 79 GLN A CA 1
ATOM 617 C C . GLN A 1 79 ? -31.194 -37.775 17.632 1.00 48.50 79 GLN A C 1
ATOM 619 O O . GLN A 1 79 ? -32.254 -38.376 17.449 1.00 48.50 79 GLN A O 1
ATOM 624 N N . GLU A 1 80 ? -30.230 -37.743 16.714 1.00 49.03 80 GLU A N 1
ATOM 625 C CA . GLU A 1 80 ? -30.254 -38.546 15.493 1.00 49.03 80 GLU A CA 1
ATOM 626 C C . GLU A 1 80 ? -30.083 -40.023 15.886 1.00 49.03 80 GLU A C 1
ATOM 628 O O . GLU A 1 80 ? -29.013 -40.469 16.305 1.00 49.03 80 GLU A O 1
ATOM 633 N N . ARG A 1 81 ? -31.179 -40.790 15.844 1.00 48.75 81 ARG A N 1
ATOM 634 C CA . ARG A 1 81 ? -31.119 -42.247 15.985 1.00 48.75 81 ARG A CA 1
ATOM 635 C C . ARG A 1 81 ? -30.468 -42.823 14.732 1.00 48.75 81 ARG A C 1
ATOM 637 O O . ARG A 1 81 ? -31.088 -42.858 13.675 1.00 48.75 81 ARG A O 1
ATOM 644 N N . ILE A 1 82 ? -29.261 -43.349 14.889 1.00 58.41 82 ILE A N 1
ATOM 645 C CA . ILE A 1 82 ? -28.603 -44.218 13.911 1.00 58.41 82 ILE A CA 1
ATOM 646 C C . ILE A 1 82 ? -29.486 -45.468 13.711 1.00 58.41 82 ILE A C 1
ATOM 648 O O . ILE A 1 82 ? -29.751 -46.170 14.695 1.00 58.41 82 ILE A O 1
ATOM 652 N N . PRO A 1 83 ? -29.937 -45.814 12.492 1.00 49.28 83 PRO A N 1
ATOM 653 C CA . PRO A 1 83 ? -30.435 -47.154 12.233 1.00 49.28 83 PRO A CA 1
ATOM 654 C C . PRO A 1 83 ? -29.234 -48.105 12.138 1.00 49.28 83 PRO A C 1
ATOM 656 O O . PRO A 1 83 ? -28.476 -48.075 11.171 1.00 49.28 83 PRO A O 1
ATOM 659 N N . LEU A 1 84 ? -29.049 -48.954 13.157 1.00 52.62 84 LEU A N 1
ATOM 660 C CA . LEU A 1 84 ? -28.194 -50.137 13.049 1.00 52.62 84 LEU A CA 1
ATOM 661 C C . LEU A 1 84 ? -28.760 -51.030 11.937 1.00 52.62 84 LEU A C 1
ATOM 663 O O . LEU A 1 84 ? -29.843 -51.602 12.090 1.00 52.62 84 LEU A O 1
ATOM 667 N N . PHE A 1 85 ? -28.018 -51.168 10.840 1.00 51.53 85 PHE A N 1
ATOM 668 C CA . PHE A 1 85 ? -28.213 -52.248 9.880 1.00 51.53 85 PHE A CA 1
ATOM 669 C C . PHE A 1 85 ? -28.230 -53.586 10.634 1.00 51.53 85 PHE A C 1
ATOM 671 O O . PHE A 1 85 ? -27.271 -53.928 11.327 1.00 51.53 85 PHE A O 1
ATOM 678 N N . ARG A 1 86 ? -29.328 -54.339 10.517 1.00 57.28 86 ARG A N 1
ATOM 679 C CA . ARG A 1 86 ? -29.376 -55.748 10.922 1.00 57.28 86 ARG A CA 1
ATOM 680 C C . ARG A 1 86 ? -29.074 -56.607 9.692 1.00 57.28 86 ARG A C 1
ATOM 682 O O . ARG A 1 86 ? -29.719 -56.388 8.669 1.00 57.28 86 ARG A O 1
ATOM 689 N N . PRO A 1 87 ? -28.153 -57.579 9.766 1.00 48.06 87 PRO A N 1
ATOM 690 C CA . PRO A 1 87 ? -28.066 -58.620 8.757 1.00 48.06 87 PRO A CA 1
ATOM 691 C C . PRO A 1 87 ? -29.222 -59.605 8.979 1.00 48.06 87 PRO A C 1
ATOM 693 O O . PRO A 1 87 ? -29.474 -60.025 10.110 1.00 48.06 87 PRO A O 1
ATOM 696 N N . THR A 1 88 ? -29.931 -59.980 7.918 1.00 47.59 88 THR A N 1
ATOM 697 C CA . THR A 1 88 ? -30.798 -61.163 7.935 1.00 47.59 88 THR A CA 1
ATOM 698 C C . THR A 1 88 ? -30.198 -62.165 6.969 1.00 47.59 88 THR A C 1
ATOM 700 O O . THR A 1 88 ? -30.066 -61.890 5.780 1.00 47.59 88 THR A O 1
ATOM 703 N N . ALA A 1 89 ? -29.739 -63.270 7.544 1.00 45.38 89 ALA A N 1
ATOM 704 C CA . ALA A 1 89 ? -29.360 -64.472 6.834 1.00 45.38 89 ALA A CA 1
ATOM 705 C C . ALA A 1 89 ? -30.628 -65.196 6.366 1.00 45.38 89 ALA A C 1
ATOM 707 O O . ALA A 1 89 ? -31.568 -65.322 7.152 1.00 45.38 89 ALA A O 1
ATOM 708 N N . GLU A 1 90 ? -30.597 -65.694 5.136 1.00 50.44 90 GLU A N 1
ATOM 709 C CA . GLU A 1 90 ? -31.260 -66.922 4.686 1.00 50.44 90 GLU A CA 1
ATOM 710 C C . GLU A 1 90 ? -30.296 -67.656 3.752 1.00 50.44 90 GLU A C 1
ATOM 712 O O . GLU A 1 90 ? -29.617 -66.966 2.952 1.00 50.44 90 GLU A O 1
#

Sequence (90 aa):
MATEITEQELLEMELHAEMEVFNRKTMVQRVPGGWIYWRRTSTVNANNNSISCSLAGVFVPAPQGSQQKPSENAQKPQQERIPLFRPTAE

pLDDT: mean 75.68, std 18.81, range [41.31, 94.12]

Radius of gyration: 27.85 Å; chains: 1; bounding box: 52×86×41 Å

Secondary structure (DSSP, 8-state):
---PPPHHHHHHSPEEEEEEETTEEEEEEEETTEEEEEEEEEEEETTTTEEEEEEEEEEEEPP---------------------PPP---